Protein AF-Q4C3R7-F1 (afdb_monomer)

pLDDT: mean 82.87, std 15.74, range [33.12, 97.06]

Mean predicted aligned error: 8.78 Å

Foldseek 3Di:
DDDDDPDDDDDDDDDDDDPDPDPVVSVVVVVCVCVVVLVVCCCPPVPVNLVVPPDDPVVSVVVVVVCVVLQVVLLVQLVVCVVVVVLVVQDPQDDPPDPDGPDHSNRSSVRVVD

Sequence (114 aa):
MEKKIQGQTGKEPWFILTNLDSLSEVLKVYRARAGIEAMFKDCKTGGYNLEGSKANNKRLNSLILLIAIAYTATSLKGKTFRQTNQGKYIASLTEKSRRDRRHSNFWIGLYGSL

InterPro domains:
  IPR012337 Ribonuclease H-like superfamily [SSF53098] (8-99)

Structure (mmCIF, N/CA/C/O backbone):
data_AF-Q4C3R7-F1
#
_entry.id   AF-Q4C3R7-F1
#
loop_
_atom_site.group_PDB
_atom_site.id
_atom_site.type_symbol
_atom_site.label_atom_id
_atom_site.label_alt_id
_atom_site.label_comp_id
_atom_site.label_asym_id
_atom_site.label_entity_id
_atom_site.label_seq_id
_atom_site.pdbx_PDB_ins_code
_atom_site.Cartn_x
_atom_site.Cartn_y
_atom_site.Cartn_z
_atom_site.occupancy
_atom_site.B_iso_or_equiv
_atom_site.auth_seq_id
_atom_site.auth_comp_id
_atom_site.auth_asym_id
_atom_site.auth_atom_id
_atom_site.pdbx_PDB_model_num
ATOM 1 N N . MET A 1 1 ? -33.374 -9.212 12.370 1.00 33.12 1 MET A N 1
ATOM 2 C CA . MET A 1 1 ? -33.699 -7.777 12.543 1.00 33.12 1 MET A CA 1
ATOM 3 C C . MET A 1 1 ? -32.721 -6.955 11.718 1.00 33.12 1 MET A C 1
ATOM 5 O O . MET A 1 1 ? -31.582 -6.773 12.127 1.00 33.12 1 MET A O 1
ATOM 9 N N . GLU A 1 2 ? -33.140 -6.520 10.533 1.00 35.41 2 GLU A N 1
ATOM 10 C CA . GLU A 1 2 ? -32.355 -5.648 9.655 1.00 35.41 2 GLU A CA 1
ATOM 11 C C . GLU A 1 2 ? -32.581 -4.183 10.049 1.00 35.41 2 GLU A C 1
ATOM 13 O O . GLU A 1 2 ? -33.719 -3.717 10.098 1.00 35.41 2 GLU A O 1
ATOM 18 N N . LYS A 1 3 ? -31.510 -3.433 10.338 1.00 41.59 3 LYS A N 1
ATOM 19 C CA . LYS A 1 3 ? -31.599 -1.974 10.490 1.00 41.59 3 LYS A CA 1
ATOM 20 C C . LYS A 1 3 ? -31.440 -1.318 9.118 1.00 41.59 3 LYS A C 1
ATOM 22 O O . LYS A 1 3 ? -30.332 -1.233 8.596 1.00 41.59 3 LYS A O 1
ATOM 27 N N . LYS A 1 4 ? -32.553 -0.837 8.556 1.00 40.22 4 LYS A N 1
ATOM 28 C CA . LYS A 1 4 ? -32.580 0.058 7.389 1.00 40.22 4 LYS A CA 1
ATOM 29 C C . LYS A 1 4 ? -31.987 1.421 7.760 1.00 40.22 4 LYS A C 1
ATOM 31 O O . LYS A 1 4 ? -32.428 2.048 8.719 1.00 40.22 4 LYS A O 1
ATOM 36 N N . ILE A 1 5 ? -31.023 1.893 6.971 1.00 45.22 5 ILE A N 1
ATOM 37 C CA . ILE A 1 5 ? -30.557 3.286 6.990 1.00 45.22 5 ILE A CA 1
ATOM 38 C C . ILE A 1 5 ? -31.445 4.060 6.011 1.00 45.22 5 ILE A C 1
ATOM 40 O O . ILE A 1 5 ? -31.462 3.777 4.814 1.00 45.22 5 ILE A O 1
ATOM 44 N N . GLN A 1 6 ? -32.237 4.986 6.540 1.00 34.44 6 GLN A N 1
ATOM 45 C CA . GLN A 1 6 ? -33.273 5.715 5.813 1.00 34.44 6 GLN A CA 1
ATOM 46 C C . GLN A 1 6 ? -32.643 6.873 5.018 1.00 34.44 6 GLN A C 1
ATOM 48 O O . GLN A 1 6 ? -32.013 7.743 5.613 1.00 34.44 6 GLN A O 1
ATOM 53 N N . GLY A 1 7 ? -32.795 6.872 3.683 1.00 40.56 7 GLY A N 1
ATOM 54 C CA . GLY A 1 7 ? -32.509 8.048 2.841 1.00 40.56 7 GLY A CA 1
ATOM 55 C C . GLY A 1 7 ? -31.550 7.902 1.647 1.00 40.56 7 GLY A C 1
ATOM 56 O O . GLY A 1 7 ? -30.935 8.896 1.283 1.00 40.56 7 GLY A O 1
ATOM 57 N N . GLN A 1 8 ? -31.382 6.735 1.009 1.00 47.75 8 GLN A N 1
ATOM 58 C CA . GLN A 1 8 ? -30.629 6.657 -0.261 1.00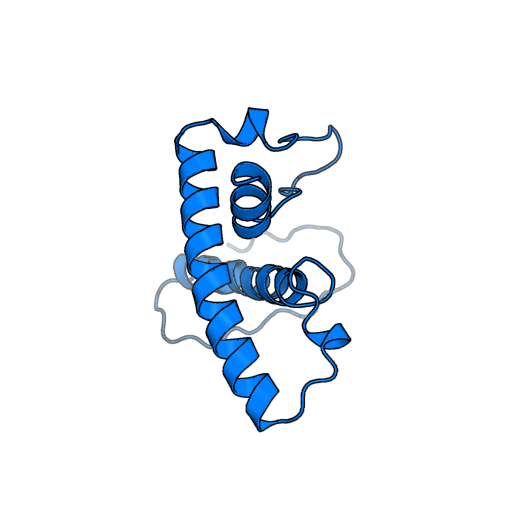 47.75 8 GL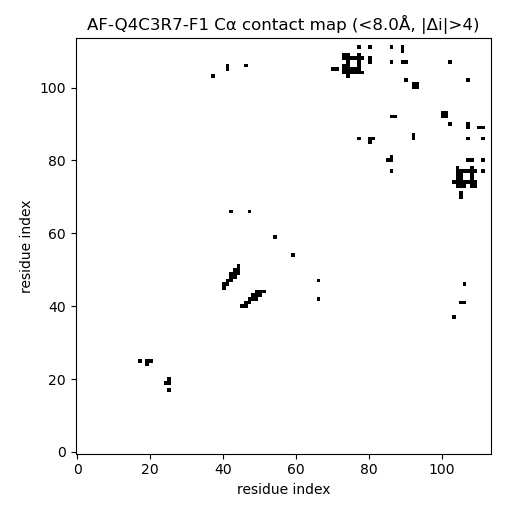N A CA 1
ATOM 59 C C . GLN A 1 8 ? -31.452 5.958 -1.347 1.00 47.75 8 GLN A C 1
ATOM 61 O O . GLN A 1 8 ? -31.898 4.828 -1.158 1.00 47.75 8 GLN A O 1
ATOM 66 N N . THR A 1 9 ? -31.649 6.653 -2.472 1.00 47.66 9 THR A N 1
ATOM 67 C CA . THR A 1 9 ? -32.117 6.110 -3.758 1.00 47.66 9 THR A CA 1
ATOM 68 C C . THR A 1 9 ? -31.436 4.768 -4.024 1.00 47.66 9 THR A C 1
ATOM 70 O O . THR A 1 9 ? -30.213 4.680 -3.915 1.00 47.66 9 THR A O 1
ATOM 73 N N . GLY A 1 10 ? -32.245 3.731 -4.265 1.00 45.00 10 GLY A N 1
ATOM 74 C CA . GLY A 1 10 ? -31.900 2.319 -4.074 1.00 45.00 10 GLY A CA 1
ATOM 75 C C . GLY A 1 10 ? -30.549 1.912 -4.653 1.00 45.00 10 GLY A C 1
ATOM 76 O O . GLY A 1 10 ? -30.430 1.656 -5.845 1.00 45.00 10 GLY A O 1
ATOM 77 N N . LYS A 1 11 ? -29.533 1.827 -3.788 1.00 64.44 11 LYS A N 1
ATOM 78 C CA . LYS A 1 11 ? -28.285 1.136 -4.106 1.00 64.44 11 LYS A CA 1
ATOM 79 C C . LYS A 1 11 ? -28.595 -0.348 -4.200 1.00 64.44 11 LYS A C 1
ATOM 81 O O . LYS A 1 11 ? -29.148 -0.908 -3.252 1.00 64.44 11 LYS A O 1
ATOM 86 N N . GLU A 1 12 ? -28.240 -0.958 -5.322 1.00 79.00 12 GLU A N 1
ATOM 87 C CA . GLU A 1 12 ? -28.350 -2.402 -5.486 1.00 79.00 12 GLU A CA 1
ATOM 88 C C . GLU A 1 12 ? -27.637 -3.120 -4.325 1.00 79.00 12 GLU A C 1
ATOM 90 O O . GLU A 1 12 ? -26.556 -2.688 -3.892 1.00 79.00 12 GLU A O 1
ATOM 95 N N . PRO A 1 13 ? -28.250 -4.174 -3.760 1.00 84.00 13 PRO A N 1
ATOM 96 C CA . PRO A 1 13 ? -27.627 -4.943 -2.698 1.00 84.00 13 PRO A CA 1
ATOM 97 C C . PRO A 1 13 ? -26.380 -5.659 -3.227 1.00 84.00 13 PRO A C 1
ATOM 99 O O . PRO A 1 13 ? -26.347 -6.154 -4.351 1.00 84.00 13 PRO A O 1
ATOM 102 N N . TRP A 1 14 ? -25.346 -5.737 -2.391 1.00 86.50 14 TRP A N 1
ATOM 103 C CA . TRP A 1 14 ? -24.132 -6.481 -2.714 1.00 86.50 14 TRP A CA 1
ATOM 104 C C . TRP A 1 14 ? -24.318 -7.948 -2.334 1.00 86.50 14 TRP A C 1
ATOM 106 O O . TRP A 1 14 ? -24.518 -8.259 -1.159 1.00 86.50 14 TRP A O 1
ATOM 116 N N . PHE A 1 15 ? -24.198 -8.845 -3.309 1.00 91.56 15 PHE A N 1
ATOM 117 C CA . PHE A 1 15 ? -24.155 -10.285 -3.070 1.00 91.56 15 PHE A CA 1
ATOM 118 C C . PHE A 1 15 ? -22.697 -10.729 -2.919 1.00 91.56 15 PHE A C 1
ATOM 120 O O . PHE A 1 15 ? -21.882 -10.519 -3.816 1.00 91.56 15 PHE A O 1
ATOM 127 N N . ILE A 1 16 ? -22.357 -11.320 -1.770 1.00 93.31 16 ILE A N 1
ATOM 128 C CA . ILE A 1 16 ? -21.006 -11.809 -1.467 1.00 93.31 16 ILE A CA 1
ATOM 129 C C . ILE A 1 16 ? -21.077 -13.328 -1.330 1.00 93.31 16 ILE A C 1
ATOM 131 O O . ILE A 1 16 ? -21.679 -13.834 -0.386 1.00 93.31 16 ILE A O 1
ATOM 135 N N . LEU A 1 17 ? -20.450 -14.047 -2.262 1.00 95.19 17 LEU A N 1
ATOM 136 C CA . LEU A 1 17 ? -20.265 -15.492 -2.161 1.00 95.19 17 LEU A CA 1
ATOM 137 C C . LEU A 1 17 ? -19.013 -15.776 -1.325 1.00 95.19 17 LEU A C 1
ATOM 139 O O . LEU A 1 17 ? -17.953 -15.199 -1.569 1.00 95.19 17 LEU A O 1
ATOM 143 N N . THR A 1 18 ? -19.131 -16.636 -0.320 1.00 95.69 18 THR A N 1
ATOM 144 C CA . THR A 1 18 ? -18.060 -16.879 0.650 1.00 95.69 18 THR A CA 1
ATOM 145 C C . THR A 1 18 ? -18.157 -18.280 1.236 1.00 95.69 18 THR A C 1
ATOM 147 O O . THR A 1 18 ? -19.240 -18.850 1.318 1.00 95.69 18 THR A O 1
ATOM 150 N N . AS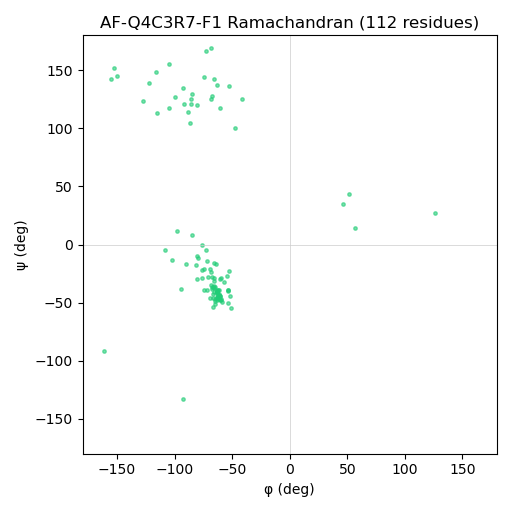N A 1 19 ? -17.009 -18.822 1.633 1.00 97.06 19 ASN A N 1
ATOM 151 C CA . ASN A 1 19 ? -16.870 -20.066 2.384 1.00 97.06 19 ASN A CA 1
ATOM 152 C C . ASN A 1 19 ? -16.705 -19.825 3.899 1.00 97.06 19 ASN A C 1
ATOM 154 O O . ASN A 1 19 ? -16.298 -20.736 4.609 1.00 97.06 19 ASN A O 1
ATOM 158 N N . LEU A 1 20 ? -16.934 -18.595 4.373 1.00 96.38 20 LEU A N 1
ATOM 159 C CA . LEU A 1 20 ? -16.877 -18.239 5.789 1.00 96.38 20 LEU A CA 1
ATOM 160 C C . LEU A 1 20 ? -18.271 -18.353 6.411 1.00 96.38 20 LEU A C 1
ATOM 162 O O . LEU A 1 20 ? -19.240 -17.821 5.871 1.00 96.38 20 LEU A O 1
ATOM 166 N N . ASP A 1 21 ? -18.350 -18.962 7.590 1.00 94.69 21 ASP A N 1
ATOM 167 C CA . ASP A 1 21 ? -19.631 -19.248 8.250 1.00 94.69 21 ASP A CA 1
ATOM 168 C C 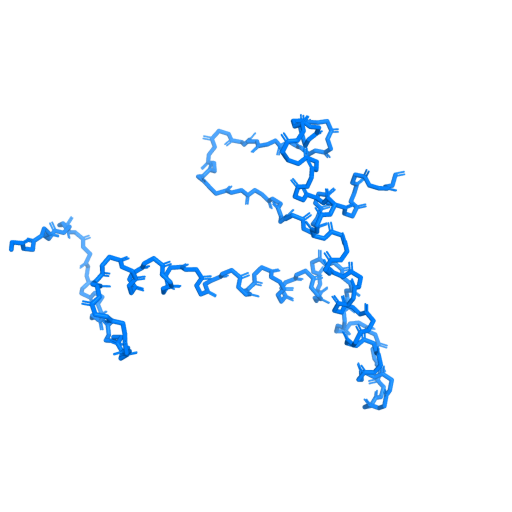. ASP A 1 21 ? -20.213 -18.039 9.007 1.00 94.69 21 ASP A C 1
ATOM 170 O O . ASP A 1 21 ? -21.400 -17.994 9.332 1.00 94.69 21 ASP A O 1
ATOM 174 N N . SER A 1 22 ? -19.388 -17.029 9.303 1.00 95.75 22 SER A N 1
ATOM 175 C CA . SER A 1 22 ? -19.775 -15.866 10.108 1.00 95.75 22 SER A CA 1
ATOM 176 C C . SER A 1 22 ? -19.979 -14.617 9.259 1.00 95.75 22 SER A C 1
ATOM 178 O O . SER A 1 22 ? -19.028 -14.058 8.715 1.00 95.75 22 SER A O 1
ATOM 180 N N . LEU A 1 23 ? -21.203 -14.077 9.251 1.00 92.56 23 LEU A N 1
ATOM 181 C CA . LEU A 1 23 ? -21.515 -12.806 8.582 1.00 92.56 23 LEU A CA 1
ATOM 182 C C . LEU A 1 23 ? -20.597 -11.658 9.040 1.00 92.56 23 LEU A C 1
ATOM 184 O O . LEU A 1 23 ? -20.178 -10.825 8.237 1.00 92.56 23 LEU A O 1
ATOM 188 N N . SER A 1 24 ? -20.269 -11.607 10.334 1.00 93.94 24 SER A N 1
ATOM 189 C CA . SER A 1 24 ? -19.373 -10.583 10.887 1.00 93.94 24 SER A CA 1
ATOM 190 C C . SER A 1 24 ? -17.965 -10.692 10.296 1.00 93.94 24 SER A C 1
ATOM 192 O O . SER A 1 24 ? -17.350 -9.683 9.941 1.00 93.94 24 SER A O 1
ATOM 194 N N . GLU A 1 25 ? -17.473 -11.920 10.133 1.00 94.88 25 GLU A N 1
ATOM 195 C CA . GLU A 1 25 ? -16.173 -12.191 9.530 1.00 94.88 25 GLU A CA 1
ATOM 196 C C . GLU A 1 25 ? -16.169 -11.866 8.036 1.00 94.88 25 GLU A C 1
ATOM 198 O O . GLU A 1 25 ? -15.290 -11.134 7.580 1.00 94.88 25 GLU A O 1
ATOM 203 N N . VAL A 1 26 ? -17.204 -12.289 7.303 1.00 95.75 26 VAL A N 1
ATOM 204 C CA . VAL A 1 26 ? -17.402 -11.961 5.882 1.00 95.75 26 VAL A CA 1
ATOM 205 C C . VAL A 1 26 ? -17.346 -10.455 5.667 1.00 95.75 26 VAL A C 1
ATOM 207 O O . VAL A 1 26 ? -16.577 -9.969 4.839 1.00 95.75 26 VAL A O 1
ATOM 210 N N . LEU A 1 27 ? -18.107 -9.686 6.449 1.00 93.88 27 LEU A N 1
ATOM 211 C CA . LEU A 1 27 ? -18.124 -8.230 6.336 1.00 93.88 27 LEU A CA 1
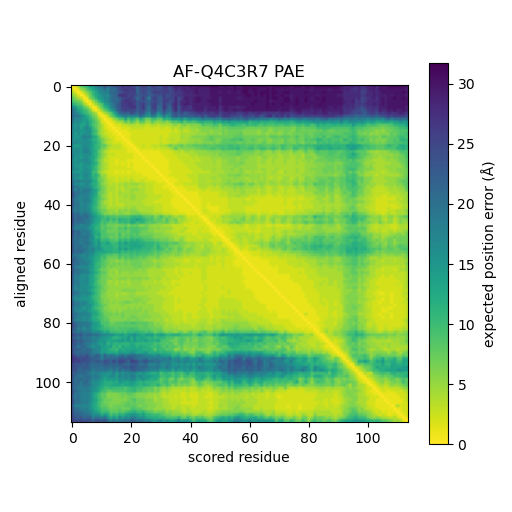ATOM 212 C C . LEU A 1 27 ? -16.777 -7.607 6.711 1.00 93.88 27 LEU A C 1
ATOM 214 O O . LEU A 1 27 ? -16.357 -6.639 6.076 1.00 93.88 27 LEU A O 1
ATOM 218 N N . LYS A 1 28 ? -16.083 -8.141 7.722 1.00 92.88 28 LYS A N 1
ATOM 219 C CA . LYS A 1 28 ? -14.750 -7.672 8.120 1.00 92.88 28 LYS A CA 1
ATOM 220 C C . LYS A 1 28 ? -13.727 -7.886 7.003 1.00 92.88 28 LYS A C 1
ATOM 222 O O . LYS A 1 28 ? -13.005 -6.945 6.675 1.00 92.88 28 LYS A O 1
ATOM 227 N N . VAL A 1 29 ? -13.682 -9.078 6.407 1.00 93.50 29 VAL A N 1
ATOM 228 C CA . VAL A 1 29 ? -12.773 -9.400 5.296 1.00 93.50 29 VAL A CA 1
ATOM 229 C C . VAL A 1 29 ? -13.139 -8.591 4.055 1.00 93.50 29 VAL A C 1
ATOM 231 O O . VAL A 1 29 ? -12.273 -7.955 3.458 1.00 93.50 29 VAL A O 1
ATOM 234 N N . TYR A 1 30 ? -14.424 -8.521 3.704 1.00 93.19 30 TYR A N 1
ATOM 235 C CA . TYR A 1 30 ? -14.873 -7.796 2.518 1.00 93.19 30 TYR A CA 1
ATOM 236 C C . TYR A 1 30 ? -14.572 -6.294 2.601 1.00 93.19 30 TYR A C 1
ATOM 238 O O . TYR A 1 30 ? -14.103 -5.697 1.633 1.00 93.19 30 TYR A O 1
ATOM 246 N N . ARG A 1 31 ? -14.742 -5.676 3.778 1.00 89.94 31 ARG A N 1
ATOM 247 C CA . ARG A 1 31 ? -14.361 -4.269 4.004 1.00 89.94 31 ARG A CA 1
ATOM 248 C C . ARG A 1 31 ? -12.870 -4.013 3.787 1.00 89.94 31 ARG A C 1
ATOM 250 O O . ARG A 1 31 ? -12.506 -2.914 3.381 1.00 89.94 31 ARG A O 1
ATOM 257 N N . ALA A 1 32 ? -12.010 -5.002 4.028 1.00 88.69 32 ALA A N 1
ATOM 258 C CA . ALA A 1 32 ? -10.573 -4.863 3.811 1.00 88.69 32 ALA A CA 1
ATOM 259 C C . ALA A 1 32 ? -10.183 -4.836 2.319 1.00 88.69 32 ALA A C 1
ATOM 261 O O . ALA A 1 32 ? -9.074 -4.404 2.001 1.00 88.69 32 ALA A O 1
ATOM 262 N N . ARG A 1 33 ? -11.084 -5.224 1.397 1.00 89.94 33 ARG A N 1
ATOM 263 C CA . ARG A 1 33 ? -10.822 -5.295 -0.054 1.00 89.94 33 ARG A CA 1
ATOM 264 C C . ARG A 1 33 ? -10.287 -3.985 -0.633 1.00 89.94 33 ARG A C 1
ATOM 266 O O . ARG A 1 33 ? -9.361 -4.013 -1.435 1.00 89.94 33 ARG A O 1
ATOM 273 N N . ALA A 1 34 ? -10.823 -2.844 -0.195 1.00 84.94 34 ALA A N 1
ATOM 274 C CA . ALA A 1 34 ? -10.399 -1.526 -0.674 1.00 84.94 34 ALA A CA 1
ATOM 275 C C . ALA A 1 34 ? -8.935 -1.191 -0.319 1.00 84.94 34 ALA A C 1
ATOM 277 O O . ALA A 1 34 ? -8.330 -0.313 -0.928 1.00 84.94 34 ALA A O 1
ATOM 278 N N . GLY A 1 35 ? -8.323 -1.913 0.628 1.00 84.88 35 GLY A N 1
ATOM 279 C CA . GLY A 1 35 ? -6.923 -1.716 1.003 1.00 84.88 35 GLY A CA 1
ATOM 280 C C . GLY A 1 35 ? -5.935 -1.929 -0.151 1.00 84.88 35 GLY A C 1
ATOM 281 O O . GLY A 1 35 ? -4.891 -1.278 -0.174 1.00 84.88 35 GLY A O 1
ATOM 282 N N . ILE A 1 36 ? -6.268 -2.775 -1.135 1.00 88.81 36 ILE A N 1
ATOM 283 C CA . ILE A 1 36 ? -5.403 -3.007 -2.303 1.00 88.81 36 ILE A CA 1
ATOM 284 C C . ILE A 1 36 ? -5.303 -1.774 -3.214 1.00 88.81 36 ILE A C 1
ATOM 286 O O . ILE A 1 36 ? -4.274 -1.556 -3.847 1.00 88.81 36 ILE A O 1
ATOM 290 N N . GLU A 1 37 ? -6.330 -0.921 -3.243 1.00 89.69 37 GLU A N 1
ATOM 291 C CA . GLU A 1 37 ? -6.336 0.293 -4.066 1.00 89.69 37 GLU A CA 1
ATOM 292 C C . GLU A 1 37 ? -5.287 1.297 -3.583 1.00 89.69 37 GLU A C 1
ATOM 294 O O . GLU A 1 37 ? -4.616 1.938 -4.394 1.00 89.69 37 GLU A O 1
ATOM 299 N N . ALA A 1 38 ? -5.081 1.384 -2.264 1.00 87.94 38 ALA A N 1
ATOM 300 C CA . ALA A 1 38 ? -4.016 2.197 -1.687 1.00 87.94 38 ALA A CA 1
ATOM 301 C C . ALA A 1 38 ? -2.631 1.699 -2.132 1.00 87.94 38 ALA A C 1
ATOM 303 O O . ALA A 1 38 ? -1.806 2.503 -2.558 1.00 87.94 38 ALA A O 1
ATOM 304 N N . MET A 1 39 ? -2.410 0.378 -2.125 1.00 91.19 39 MET A N 1
ATOM 305 C CA . MET A 1 39 ? -1.168 -0.218 -2.629 1.00 91.19 39 MET A CA 1
ATOM 306 C C . MET A 1 39 ? -0.959 0.090 -4.117 1.00 91.19 39 MET A C 1
ATOM 308 O O . MET A 1 39 ? 0.130 0.492 -4.516 1.00 91.19 39 MET A O 1
ATOM 312 N N . PHE A 1 40 ? -1.993 -0.052 -4.953 1.00 90.56 40 PHE A N 1
ATOM 313 C CA . PHE A 1 40 ? -1.876 0.263 -6.380 1.00 90.56 40 PHE A CA 1
ATOM 314 C C . PHE A 1 40 ? -1.562 1.734 -6.630 1.00 90.56 40 PHE A C 1
ATOM 316 O O . PHE A 1 40 ? -0.754 2.039 -7.507 1.00 90.56 40 PHE A O 1
ATOM 323 N N . LYS A 1 41 ? -2.155 2.643 -5.853 1.00 90.75 41 LYS A N 1
ATOM 324 C CA . LYS A 1 41 ? -1.834 4.068 -5.932 1.00 90.75 41 LYS A CA 1
ATOM 325 C C . LYS A 1 41 ? -0.365 4.330 -5.593 1.00 90.75 41 LYS A C 1
ATOM 327 O O . LYS A 1 41 ? 0.302 5.036 -6.347 1.00 90.75 41 LYS A O 1
ATOM 332 N N . ASP A 1 42 ? 0.133 3.735 -4.513 1.00 91.44 42 ASP A N 1
ATOM 333 C CA . ASP A 1 42 ? 1.513 3.895 -4.043 1.00 91.44 42 ASP A CA 1
ATOM 334 C C . ASP A 1 42 ? 2.548 3.302 -5.026 1.00 91.44 42 ASP A C 1
ATOM 336 O O . ASP A 1 42 ? 3.615 3.880 -5.233 1.00 91.44 42 ASP A O 1
ATOM 340 N N . CYS A 1 43 ? 2.234 2.190 -5.701 1.00 90.75 43 CYS A N 1
ATOM 341 C CA . CYS A 1 43 ? 3.101 1.613 -6.740 1.00 90.75 43 CYS A CA 1
ATOM 342 C C . CYS A 1 43 ? 3.138 2.447 -8.036 1.00 90.75 43 CYS A C 1
ATOM 344 O O . CYS A 1 43 ? 4.126 2.415 -8.769 1.00 90.75 43 CYS A O 1
ATOM 346 N N . LYS A 1 44 ? 2.064 3.180 -8.339 1.00 88.56 44 LYS A N 1
ATOM 347 C CA . LYS A 1 44 ? 1.938 4.034 -9.529 1.00 88.56 44 LYS A CA 1
ATOM 348 C C . LYS A 1 44 ? 2.384 5.463 -9.205 1.00 88.56 44 LYS A C 1
ATOM 350 O O . LYS A 1 44 ? 3.430 5.677 -8.602 1.00 88.56 44 LYS A O 1
ATOM 355 N N . THR A 1 45 ? 1.596 6.456 -9.600 1.00 85.12 45 THR A N 1
ATOM 356 C CA . THR A 1 45 ? 1.886 7.887 -9.461 1.00 85.12 45 THR A CA 1
ATOM 357 C C . THR A 1 45 ? 1.941 8.384 -8.014 1.00 85.12 45 THR A C 1
ATOM 359 O O . THR A 1 45 ? 2.458 9.469 -7.772 1.00 85.12 45 THR A O 1
ATOM 362 N N . GLY A 1 46 ? 1.434 7.620 -7.041 1.00 81.25 46 GLY A N 1
ATOM 363 C CA . GLY A 1 46 ? 1.464 7.984 -5.621 1.00 81.25 46 GLY A CA 1
ATOM 364 C C . GLY A 1 46 ? 2.793 7.713 -4.910 1.00 81.25 46 GLY A C 1
ATOM 365 O O . GLY A 1 46 ? 2.957 8.158 -3.775 1.00 81.25 46 GLY A O 1
ATOM 366 N N . GLY A 1 47 ? 3.728 7.006 -5.550 1.00 87.75 47 GLY A N 1
ATOM 367 C CA . GLY A 1 47 ? 5.022 6.660 -4.963 1.00 87.75 47 GLY A CA 1
ATOM 368 C C . GLY A 1 47 ? 6.053 6.270 -6.017 1.00 87.75 47 GLY A C 1
ATOM 369 O O . GLY A 1 47 ? 6.759 7.126 -6.539 1.00 87.75 47 GLY A O 1
ATOM 370 N N . TYR A 1 48 ? 6.154 4.979 -6.335 1.00 88.88 48 TYR A N 1
ATOM 371 C CA . TYR A 1 48 ? 7.249 4.431 -7.153 1.00 88.88 48 TYR A CA 1
ATOM 372 C C . TYR A 1 48 ? 7.197 4.768 -8.654 1.00 88.88 48 TYR A C 1
ATOM 374 O O . TYR 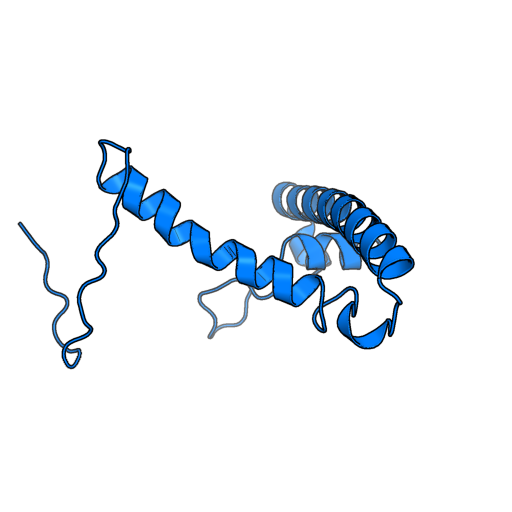A 1 48 ? 8.122 4.426 -9.389 1.00 88.88 48 TYR A O 1
ATOM 382 N N . ASN A 1 49 ? 6.143 5.441 -9.117 1.00 90.25 49 ASN A N 1
ATOM 383 C CA . ASN A 1 49 ? 5.951 5.905 -10.491 1.00 90.25 49 ASN A CA 1
ATOM 384 C C . ASN A 1 49 ? 6.146 4.804 -11.551 1.00 90.25 49 ASN A C 1
ATOM 386 O O . ASN A 1 49 ? 6.770 5.024 -12.592 1.00 90.25 49 ASN A O 1
ATOM 390 N N . LEU A 1 50 ? 5.600 3.607 -11.297 1.00 89.62 50 LEU A N 1
ATOM 391 C CA . LEU A 1 50 ? 5.752 2.452 -12.190 1.00 89.62 50 LEU A CA 1
ATOM 392 C C . LEU A 1 50 ? 5.333 2.760 -13.639 1.00 89.62 50 LEU A C 1
ATOM 394 O O . LEU A 1 50 ? 6.016 2.348 -14.576 1.00 89.62 50 LEU A O 1
ATOM 398 N N . GLU A 1 51 ? 4.257 3.529 -13.824 1.00 87.31 51 GLU A N 1
ATOM 399 C CA . GLU A 1 51 ? 3.729 3.925 -15.140 1.00 87.31 51 GLU A CA 1
ATOM 400 C C . GLU A 1 51 ? 4.696 4.845 -15.913 1.00 87.31 51 GLU A C 1
ATOM 402 O O . GLU A 1 51 ? 4.758 4.790 -17.140 1.00 87.31 51 GLU A O 1
ATOM 407 N N . GLY A 1 52 ? 5.523 5.628 -15.211 1.00 88.06 52 GLY A N 1
ATOM 408 C CA . GLY A 1 52 ? 6.548 6.486 -15.809 1.00 88.06 52 GLY A CA 1
ATOM 409 C C . GLY A 1 52 ? 7.835 5.760 -16.220 1.00 88.06 52 GLY A C 1
ATOM 410 O O . GLY A 1 52 ? 8.647 6.334 -16.943 1.00 88.06 52 GLY A O 1
ATOM 411 N N . SER A 1 53 ? 8.034 4.505 -15.800 1.00 87.12 53 SER A N 1
ATOM 412 C CA . SER A 1 53 ? 9.293 3.767 -16.009 1.00 87.12 53 SER A CA 1
ATOM 413 C C . SER A 1 53 ? 9.580 3.386 -17.469 1.00 87.12 53 SER A C 1
ATOM 415 O O . SER A 1 53 ? 10.734 3.109 -17.806 1.00 87.12 53 SER A O 1
ATOM 417 N N . LYS A 1 54 ? 8.545 3.345 -18.328 1.00 88.94 54 LYS A N 1
ATOM 418 C CA . LYS A 1 54 ? 8.612 2.926 -19.747 1.00 88.94 54 LYS A CA 1
ATOM 419 C C . LYS A 1 54 ? 9.418 1.627 -19.958 1.00 88.94 54 LYS A C 1
ATOM 421 O O . LYS A 1 54 ? 10.140 1.474 -20.944 1.00 88.94 54 LYS A O 1
ATOM 426 N N . ALA A 1 55 ? 9.348 0.700 -19.000 1.00 89.81 55 ALA A N 1
ATOM 427 C CA . ALA A 1 55 ? 10.116 -0.541 -19.016 1.00 89.81 55 ALA A CA 1
ATOM 428 C C . ALA A 1 55 ? 9.553 -1.553 -20.032 1.00 89.81 55 ALA A C 1
ATOM 430 O O . ALA A 1 55 ? 8.343 -1.675 -20.197 1.00 89.81 55 ALA A O 1
ATOM 431 N N . ASN A 1 56 ? 10.432 -2.326 -20.681 1.00 92.81 56 ASN A N 1
ATOM 432 C CA . ASN A 1 56 ? 10.016 -3.490 -21.474 1.00 92.81 56 ASN A CA 1
ATOM 433 C C . ASN A 1 56 ? 9.565 -4.649 -20.563 1.00 92.81 56 ASN A C 1
ATOM 435 O O . ASN A 1 56 ? 9.875 -4.643 -19.375 1.00 92.81 56 ASN A O 1
ATOM 439 N N . ASN A 1 57 ? 8.903 -5.675 -21.110 1.00 91.69 57 ASN A N 1
ATOM 440 C CA . ASN A 1 57 ? 8.315 -6.772 -20.321 1.00 91.69 57 ASN A CA 1
ATOM 441 C C . ASN A 1 57 ? 9.290 -7.437 -19.329 1.00 91.69 57 ASN A C 1
ATOM 443 O O . ASN A 1 57 ? 8.948 -7.646 -18.166 1.00 91.69 57 ASN A O 1
ATOM 447 N N . LYS A 1 58 ? 10.530 -7.725 -19.755 1.00 93.81 58 LYS A N 1
ATOM 448 C CA . LYS A 1 58 ? 11.540 -8.356 -18.888 1.00 93.81 58 LYS A CA 1
ATOM 449 C C . LYS A 1 58 ? 11.922 -7.442 -17.723 1.00 93.81 58 LYS A C 1
ATOM 451 O O . LYS A 1 58 ? 11.941 -7.876 -16.575 1.00 93.81 58 LYS A O 1
ATOM 456 N N . ARG A 1 59 ? 12.194 -6.168 -18.015 1.00 93.31 59 ARG A N 1
ATOM 457 C CA . ARG A 1 59 ? 12.535 -5.159 -17.003 1.00 93.31 59 ARG A CA 1
ATOM 458 C C . ARG A 1 59 ? 11.355 -4.848 -16.088 1.00 93.31 59 ARG A C 1
ATOM 460 O O . ARG A 1 59 ? 11.570 -4.646 -14.900 1.00 93.31 59 ARG A O 1
ATOM 467 N N . LEU A 1 60 ? 10.137 -4.838 -16.623 1.00 93.44 60 LEU A N 1
ATOM 468 C CA . LEU A 1 60 ? 8.912 -4.596 -15.871 1.00 93.44 60 LEU A CA 1
ATOM 469 C C . LEU A 1 60 ? 8.696 -5.682 -14.813 1.00 93.44 60 LEU A C 1
ATOM 471 O O . LEU A 1 60 ? 8.458 -5.344 -13.660 1.00 93.44 60 LEU A O 1
ATOM 475 N N . ASN A 1 61 ? 8.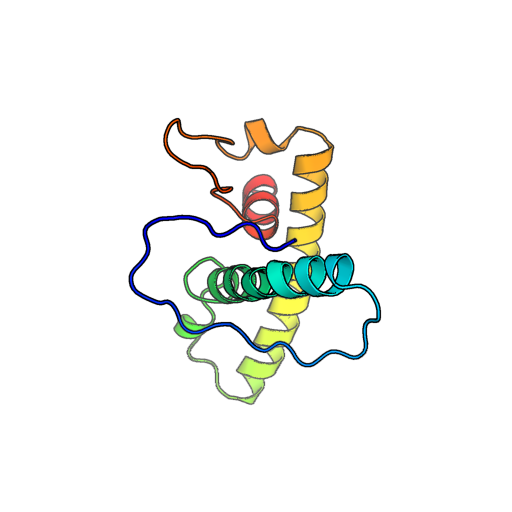870 -6.961 -15.159 1.00 94.25 61 ASN A N 1
ATOM 476 C CA . ASN A 1 61 ? 8.774 -8.050 -14.181 1.00 94.25 61 ASN A CA 1
ATOM 477 C C . ASN A 1 61 ? 9.796 -7.909 -13.049 1.00 94.25 61 ASN A C 1
ATOM 479 O O . ASN A 1 61 ? 9.437 -7.999 -11.876 1.00 94.25 61 ASN A O 1
ATOM 483 N N . SER A 1 62 ? 11.061 -7.645 -13.386 1.00 95.12 62 SER A N 1
ATOM 484 C CA . SER A 1 62 ? 12.094 -7.412 -12.372 1.00 95.12 62 SER A CA 1
ATOM 485 C C . SER A 1 62 ? 11.780 -6.187 -11.507 1.00 95.12 62 SER A C 1
ATOM 487 O O . SER A 1 62 ? 11.971 -6.227 -10.294 1.00 95.12 62 SER A O 1
ATOM 489 N N . LEU A 1 63 ? 11.254 -5.116 -12.105 1.00 94.12 63 LEU A N 1
ATOM 490 C CA . LEU A 1 63 ? 10.874 -3.896 -11.398 1.00 94.12 63 LEU A CA 1
ATOM 491 C C . LEU A 1 63 ? 9.693 -4.125 -10.449 1.00 94.12 63 LEU A C 1
ATOM 493 O O . LEU A 1 63 ? 9.735 -3.657 -9.318 1.00 94.12 63 LEU A O 1
ATOM 497 N N . ILE A 1 64 ? 8.671 -4.874 -10.869 1.00 94.00 64 ILE A N 1
ATOM 498 C CA . ILE A 1 64 ? 7.531 -5.236 -10.016 1.00 94.00 64 ILE A CA 1
ATOM 499 C C . ILE A 1 64 ? 8.005 -6.048 -8.809 1.00 94.00 64 ILE A C 1
ATOM 501 O O . ILE A 1 64 ? 7.587 -5.762 -7.689 1.00 94.00 64 ILE A O 1
ATOM 505 N N . LEU A 1 65 ? 8.908 -7.013 -9.010 1.00 95.31 65 LEU A N 1
ATOM 506 C CA . LEU A 1 65 ? 9.481 -7.791 -7.910 1.00 95.31 65 LEU A CA 1
ATOM 507 C C . LEU A 1 65 ? 10.249 -6.896 -6.924 1.00 95.31 65 LEU A C 1
ATOM 509 O O . LEU A 1 65 ? 10.045 -6.995 -5.714 1.00 95.31 65 LEU A O 1
ATOM 513 N N . LEU A 1 66 ? 11.091 -5.992 -7.433 1.00 94.56 66 LEU A N 1
ATOM 514 C CA . LEU A 1 66 ? 11.825 -5.033 -6.603 1.00 94.56 66 LEU A CA 1
ATOM 515 C C . LEU A 1 66 ? 10.881 -4.112 -5.823 1.00 94.56 66 LEU A C 1
ATOM 517 O O . LEU A 1 66 ? 11.069 -3.918 -4.623 1.00 94.56 66 LEU A O 1
ATOM 521 N N . ILE A 1 67 ? 9.840 -3.591 -6.478 1.00 93.88 67 ILE A N 1
ATOM 522 C CA . ILE A 1 67 ? 8.807 -2.774 -5.837 1.00 93.88 67 ILE A CA 1
ATOM 523 C C . ILE A 1 67 ? 8.087 -3.577 -4.756 1.00 93.88 67 ILE A C 1
ATOM 525 O O . ILE A 1 67 ? 7.886 -3.046 -3.673 1.00 93.88 67 ILE A O 1
ATOM 529 N N . ALA A 1 68 ? 7.743 -4.845 -4.985 1.00 94.50 68 ALA A N 1
ATOM 530 C CA . ALA A 1 68 ? 7.070 -5.672 -3.983 1.00 94.50 68 ALA A CA 1
ATOM 531 C C . ALA A 1 68 ? 7.917 -5.836 -2.708 1.00 94.50 68 ALA A C 1
ATOM 533 O O . ALA A 1 68 ? 7.406 -5.673 -1.595 1.00 94.50 68 ALA A O 1
ATOM 534 N N . ILE A 1 69 ? 9.220 -6.090 -2.859 1.00 95.62 69 ILE A N 1
ATOM 535 C CA . ILE A 1 69 ? 10.157 -6.203 -1.732 1.00 95.62 69 ILE A CA 1
ATOM 536 C C . ILE A 1 69 ? 10.288 -4.853 -1.011 1.00 95.62 69 ILE A C 1
ATOM 538 O O . ILE A 1 69 ? 10.095 -4.774 0.205 1.00 95.62 69 ILE A O 1
ATOM 542 N N . ALA A 1 70 ? 10.557 -3.777 -1.755 1.00 94.25 70 ALA A N 1
ATOM 543 C CA . ALA A 1 70 ? 10.751 -2.440 -1.196 1.00 94.25 70 ALA A CA 1
ATOM 544 C C . ALA A 1 70 ? 9.484 -1.902 -0.508 1.00 94.25 70 ALA A C 1
ATOM 546 O O . ALA A 1 70 ? 9.551 -1.362 0.600 1.00 94.25 70 ALA A O 1
ATOM 547 N N . TYR A 1 71 ? 8.316 -2.107 -1.119 1.00 94.12 71 TYR A N 1
ATOM 548 C CA . TYR A 1 71 ? 7.015 -1.726 -0.576 1.00 94.12 71 TYR A CA 1
ATOM 549 C C . TYR A 1 71 ? 6.712 -2.475 0.723 1.00 94.12 71 TYR A C 1
ATOM 551 O O . TYR A 1 71 ? 6.220 -1.881 1.683 1.00 94.12 71 TYR A O 1
ATOM 559 N N . THR A 1 72 ? 7.040 -3.769 0.792 1.00 94.38 72 THR A N 1
ATOM 560 C CA . THR A 1 72 ? 6.852 -4.569 2.010 1.00 94.38 72 THR A CA 1
ATOM 561 C C . THR A 1 72 ? 7.740 -4.049 3.139 1.00 94.38 72 THR A C 1
ATOM 563 O O . THR A 1 72 ? 7.243 -3.780 4.235 1.00 94.38 72 THR A O 1
ATOM 566 N N . ALA A 1 73 ? 9.030 -3.827 2.872 1.00 94.81 73 ALA A N 1
ATOM 567 C CA . ALA A 1 73 ? 9.978 -3.324 3.866 1.00 94.81 73 ALA A CA 1
ATOM 568 C C . ALA A 1 73 ? 9.585 -1.935 4.406 1.00 94.81 73 ALA A C 1
ATOM 570 O O . ALA A 1 73 ? 9.524 -1.721 5.619 1.00 94.81 73 ALA A O 1
ATOM 571 N N . THR A 1 74 ? 9.254 -0.999 3.517 1.00 93.81 74 THR A N 1
ATOM 572 C CA . THR A 1 74 ? 8.819 0.358 3.894 1.00 93.81 74 THR A CA 1
ATOM 573 C C . THR A 1 74 ? 7.483 0.341 4.633 1.00 93.81 74 THR A C 1
ATOM 575 O O . THR A 1 74 ? 7.338 1.015 5.650 1.00 93.81 74 THR A O 1
ATOM 578 N N . SER A 1 75 ? 6.526 -0.487 4.209 1.00 93.25 75 SER A N 1
ATOM 579 C CA . SER A 1 75 ? 5.238 -0.639 4.894 1.00 93.25 75 SER A CA 1
ATOM 580 C C . SER A 1 75 ? 5.386 -1.187 6.312 1.00 93.25 75 SER A C 1
ATOM 582 O O . SER A 1 75 ? 4.702 -0.711 7.222 1.00 93.25 75 SER A O 1
ATOM 584 N N . LEU A 1 76 ? 6.283 -2.157 6.526 1.00 94.06 76 LEU A N 1
ATOM 585 C CA . LEU A 1 76 ? 6.610 -2.666 7.861 1.00 94.06 76 LEU A CA 1
ATOM 586 C C . LEU A 1 76 ? 7.226 -1.567 8.727 1.00 94.06 76 LEU A C 1
ATOM 588 O O . LEU A 1 76 ? 6.774 -1.351 9.850 1.00 94.06 76 LEU A O 1
ATOM 592 N N . LYS A 1 77 ? 8.176 -0.802 8.186 1.00 92.81 77 LYS A N 1
ATOM 593 C CA . LYS A 1 77 ? 8.806 0.310 8.906 1.00 92.81 77 LYS A CA 1
ATOM 594 C C . LYS A 1 77 ? 7.801 1.401 9.283 1.00 92.81 77 LYS A C 1
ATOM 596 O O . LYS A 1 77 ? 7.756 1.837 10.430 1.00 92.81 77 LYS A O 1
ATOM 601 N N . GLY A 1 78 ? 6.917 1.782 8.362 1.00 91.19 78 GLY A N 1
ATOM 602 C CA . GLY A 1 78 ? 5.850 2.741 8.641 1.00 91.19 78 GLY A CA 1
ATOM 603 C C . GLY A 1 78 ? 4.813 2.227 9.640 1.00 91.19 78 GLY A C 1
ATOM 604 O O . GLY A 1 78 ? 4.277 3.006 10.429 1.00 91.19 78 GLY A O 1
ATOM 605 N N . LYS A 1 79 ? 4.556 0.912 9.672 1.00 91.69 79 LYS A N 1
ATOM 606 C CA . LYS A 1 79 ? 3.754 0.286 10.732 1.00 91.69 79 LYS A CA 1
ATOM 607 C C . LYS A 1 79 ? 4.443 0.439 12.091 1.00 91.69 79 LYS A C 1
ATOM 609 O O . LYS A 1 79 ? 3.773 0.851 13.037 1.00 91.69 79 LYS A O 1
ATOM 614 N N . THR A 1 80 ? 5.751 0.196 12.171 1.00 92.19 80 THR A N 1
ATOM 615 C CA . THR A 1 80 ? 6.544 0.407 13.392 1.00 92.19 80 THR A CA 1
ATOM 616 C C . THR A 1 80 ? 6.474 1.859 13.855 1.00 92.19 80 THR A C 1
ATOM 618 O O . THR A 1 80 ? 6.098 2.101 14.996 1.00 92.19 80 THR A O 1
ATOM 621 N N . PHE A 1 81 ? 6.701 2.833 12.966 1.00 89.69 81 PHE A N 1
ATOM 622 C CA . PHE A 1 81 ? 6.609 4.263 13.301 1.00 89.69 81 PHE A CA 1
ATOM 623 C C . PHE A 1 81 ? 5.247 4.677 13.865 1.00 89.69 81 PHE A C 1
ATOM 625 O O . PHE A 1 81 ? 5.151 5.573 14.707 1.00 89.69 81 PHE A O 1
ATOM 632 N N . ARG A 1 82 ? 4.166 4.033 13.418 1.00 86.06 82 ARG A N 1
ATOM 633 C CA . ARG A 1 82 ? 2.834 4.259 13.986 1.00 86.06 82 ARG A CA 1
ATOM 634 C C . ARG A 1 82 ? 2.668 3.618 15.359 1.00 86.06 82 ARG A C 1
ATOM 636 O O . ARG A 1 82 ? 2.033 4.222 16.213 1.00 86.06 82 ARG A O 1
ATOM 643 N N . GLN A 1 83 ? 3.211 2.422 15.568 1.00 88.69 83 GLN A N 1
ATOM 644 C CA . GLN A 1 83 ? 3.134 1.719 16.852 1.00 88.69 83 GLN A CA 1
AT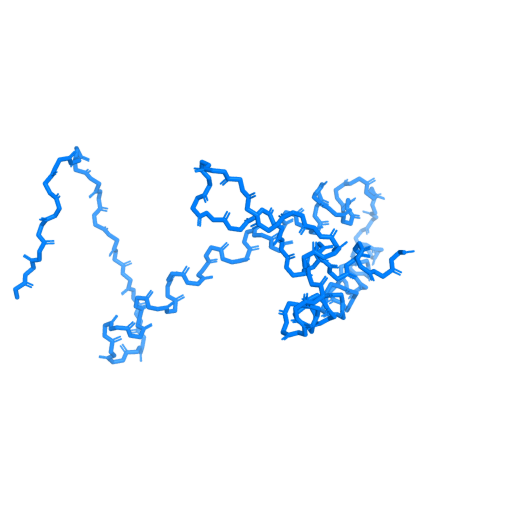OM 645 C C . GLN A 1 83 ? 3.960 2.416 1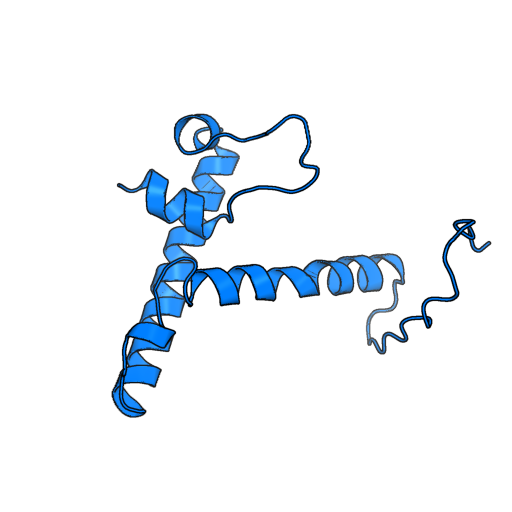7.941 1.00 88.69 83 GLN A C 1
ATOM 647 O O . GLN A 1 83 ? 3.532 2.469 19.087 1.00 88.69 83 GLN A O 1
ATOM 652 N N . THR A 1 84 ? 5.098 3.009 17.579 1.00 85.75 84 THR A N 1
ATOM 653 C CA . THR A 1 84 ? 5.995 3.732 18.495 1.00 85.75 84 THR A CA 1
ATOM 654 C C . THR A 1 84 ? 5.600 5.198 18.716 1.00 85.75 84 THR A C 1
ATOM 656 O O . THR A 1 84 ? 6.358 5.953 19.318 1.00 85.75 84 THR A O 1
ATOM 659 N N . ASN A 1 85 ? 4.431 5.640 18.223 1.00 79.44 85 ASN A N 1
ATOM 660 C CA . ASN A 1 85 ? 3.970 7.040 18.238 1.00 79.44 85 ASN A CA 1
ATOM 661 C C . ASN A 1 85 ? 4.919 8.055 17.566 1.00 79.44 85 ASN A C 1
ATOM 663 O O . ASN A 1 85 ? 4.726 9.265 17.701 1.00 79.44 85 ASN A O 1
ATOM 667 N N . GLN A 1 86 ? 5.903 7.595 16.791 1.00 81.12 86 GLN A N 1
ATOM 668 C CA . GLN A 1 86 ? 6.812 8.452 16.026 1.00 81.12 86 GLN A CA 1
ATOM 669 C C . GLN A 1 86 ? 6.129 9.062 14.793 1.00 81.12 86 GLN A C 1
ATOM 671 O O . GLN A 1 86 ? 6.527 10.121 14.317 1.00 81.12 86 GLN A O 1
ATOM 676 N N . GLY A 1 87 ? 5.035 8.453 14.322 1.00 78.25 87 GLY A N 1
ATOM 677 C CA . GLY A 1 87 ? 4.274 8.913 13.159 1.00 78.25 87 GLY A CA 1
ATOM 678 C C . GLY A 1 87 ? 3.798 10.369 13.228 1.00 78.25 87 GLY A C 1
ATOM 679 O O . GLY A 1 87 ? 3.675 10.993 12.179 1.00 78.25 87 GLY A O 1
ATOM 680 N N . LYS A 1 88 ? 3.590 10.936 14.428 1.00 79.12 88 LYS A N 1
ATOM 681 C CA . LYS A 1 88 ? 3.206 12.352 14.606 1.00 79.12 88 LYS A CA 1
ATOM 682 C C . LYS A 1 88 ? 4.307 13.347 14.221 1.00 79.12 88 LYS A C 1
ATOM 684 O O . LYS A 1 88 ? 3.995 14.489 13.912 1.00 79.12 88 LYS A O 1
ATOM 689 N N . TYR A 1 89 ? 5.565 12.910 14.245 1.00 81.12 89 TYR A N 1
ATOM 690 C CA . TYR A 1 89 ? 6.722 13.717 13.848 1.00 81.12 89 TYR A CA 1
ATOM 691 C C . TYR A 1 89 ? 7.044 13.575 12.357 1.00 81.12 89 TYR A C 1
ATOM 693 O O . TYR A 1 89 ? 7.749 14.407 11.804 1.00 81.12 89 TYR A O 1
ATOM 701 N N . ILE A 1 90 ? 6.515 12.532 11.712 1.00 80.94 90 ILE A N 1
ATOM 702 C CA . ILE A 1 90 ? 6.746 12.238 10.292 1.00 80.94 90 ILE A CA 1
ATOM 703 C C . ILE A 1 90 ? 5.631 12.838 9.427 1.00 80.94 90 ILE A C 1
ATOM 705 O O . ILE A 1 90 ? 5.882 13.315 8.324 1.00 80.94 90 ILE A O 1
ATOM 709 N N . ALA A 1 91 ? 4.381 12.804 9.899 1.00 76.12 91 ALA A N 1
ATOM 710 C CA . ALA A 1 91 ? 3.236 13.276 9.131 1.00 76.12 91 ALA A CA 1
ATOM 711 C C . ALA A 1 91 ? 2.127 13.826 10.032 1.00 76.12 91 ALA A C 1
ATOM 713 O O . ALA A 1 91 ? 1.831 13.271 11.093 1.00 76.12 91 ALA A O 1
ATOM 714 N N . SER A 1 92 ? 1.432 14.866 9.564 1.00 70.19 92 SER A N 1
ATOM 715 C CA . SER A 1 92 ? 0.226 15.368 10.226 1.00 70.19 92 SER A CA 1
ATOM 716 C C . SER A 1 92 ? -0.841 14.271 10.273 1.00 70.19 92 SER A C 1
ATOM 718 O O . SER A 1 92 ? -1.310 13.787 9.239 1.00 70.19 92 SER A O 1
ATOM 720 N N . LEU A 1 93 ? -1.212 13.860 11.487 1.00 62.72 93 LEU A N 1
ATOM 721 C CA . LEU A 1 93 ? -2.092 12.711 11.700 1.00 62.72 93 LEU A CA 1
ATOM 722 C C . LEU A 1 93 ? -3.570 13.008 11.394 1.00 62.72 93 LEU A C 1
ATOM 724 O O . LEU A 1 93 ? -4.311 12.068 11.111 1.00 62.72 93 LEU A O 1
ATOM 728 N N . THR A 1 94 ? -3.993 14.279 11.406 1.00 58.62 94 THR A N 1
ATOM 729 C CA . THR A 1 94 ? -5.409 14.677 11.298 1.00 58.62 94 THR A CA 1
ATOM 730 C C . THR A 1 94 ? -5.603 16.091 10.741 1.00 58.62 94 THR A C 1
ATOM 732 O O . THR A 1 94 ? -4.893 17.014 11.126 1.00 58.62 94 THR A O 1
ATOM 735 N N . GLU A 1 95 ? -6.640 16.262 9.918 1.00 61.16 95 GLU A N 1
ATOM 736 C CA . GLU A 1 95 ? -7.289 17.544 9.602 1.00 61.16 95 GLU A CA 1
ATOM 737 C C . GLU A 1 95 ? -8.734 17.490 10.117 1.00 61.16 95 GLU A C 1
ATOM 739 O O . GLU A 1 95 ? -9.352 16.424 10.086 1.00 61.16 95 GLU A O 1
ATOM 744 N N . LYS A 1 96 ? -9.301 18.630 10.542 1.00 59.75 96 LYS A N 1
ATOM 745 C CA . LYS A 1 96 ? -10.646 18.723 11.158 1.00 59.75 96 LYS A CA 1
ATOM 746 C C . LYS A 1 96 ? -11.785 18.086 10.337 1.00 59.75 96 LYS A C 1
ATOM 748 O O . LYS A 1 96 ? -12.814 17.759 10.913 1.00 59.75 96 LYS A O 1
ATOM 753 N N . SER A 1 97 ? -11.619 17.924 9.022 1.00 65.75 97 SER A N 1
ATOM 754 C CA . SER A 1 97 ? -12.674 17.480 8.094 1.00 65.75 97 SER A CA 1
ATOM 755 C C . SER A 1 97 ? -12.575 16.002 7.669 1.00 65.75 97 SER A C 1
ATOM 757 O O . SER A 1 97 ? -13.522 15.444 7.113 1.00 65.75 97 SER A O 1
ATOM 759 N N . ARG A 1 98 ? -11.447 15.317 7.919 1.00 67.44 98 ARG A N 1
ATOM 760 C CA . ARG A 1 98 ? -11.205 13.973 7.364 1.00 67.44 98 ARG A CA 1
ATOM 761 C C . ARG A 1 98 ? -11.497 12.861 8.371 1.00 67.44 98 ARG A C 1
ATOM 763 O O . ARG A 1 98 ? -10.926 12.844 9.455 1.00 67.44 98 ARG A O 1
ATOM 770 N N . ARG A 1 99 ? -12.339 11.895 7.978 1.00 65.00 99 ARG A N 1
ATOM 771 C CA . ARG A 1 99 ? -12.594 10.665 8.759 1.00 65.00 99 ARG A CA 1
ATOM 772 C C . ARG A 1 99 ? -11.511 9.602 8.562 1.00 65.00 99 ARG A C 1
ATOM 774 O O . ARG A 1 99 ? -11.234 8.843 9.485 1.00 65.00 99 ARG A O 1
ATOM 781 N N . ASP A 1 100 ? -10.889 9.578 7.385 1.00 67.94 100 ASP A N 1
ATOM 782 C CA . ASP A 1 100 ? -9.907 8.565 7.000 1.00 67.94 100 ASP A CA 1
ATOM 783 C C . ASP A 1 100 ? -8.467 9.086 7.033 1.00 67.94 100 ASP A C 1
ATOM 785 O O . ASP A 1 100 ? -8.188 10.282 6.891 1.00 67.94 100 ASP A O 1
ATOM 789 N N . ARG A 1 101 ? -7.524 8.153 7.195 1.00 72.31 101 ARG A N 1
ATOM 790 C CA . ARG A 1 101 ? -6.086 8.446 7.258 1.00 72.31 101 ARG A CA 1
ATOM 791 C C . ARG A 1 101 ? -5.592 9.055 5.943 1.00 72.31 101 ARG A C 1
ATOM 793 O O . ARG A 1 101 ? -5.896 8.553 4.867 1.00 72.31 101 ARG A O 1
ATOM 800 N N . ARG A 1 102 ? -4.749 10.092 6.034 1.00 75.31 102 ARG A N 1
ATOM 801 C CA . ARG A 1 102 ? -4.165 10.766 4.857 1.00 75.31 102 ARG A CA 1
ATOM 802 C C . ARG A 1 102 ? -3.101 9.939 4.136 1.00 75.31 102 ARG A C 1
ATOM 804 O O . ARG A 1 102 ? -3.056 9.967 2.911 1.00 75.31 102 ARG A O 1
ATOM 811 N N . HIS A 1 103 ? -2.265 9.238 4.896 1.00 83.62 103 HIS A N 1
ATOM 812 C CA . HIS A 1 103 ? -1.074 8.557 4.391 1.00 83.62 103 HIS A CA 1
ATOM 813 C C . HIS A 1 103 ? -1.118 7.060 4.704 1.00 83.62 103 HIS A C 1
ATOM 815 O O . HIS A 1 103 ? -1.504 6.669 5.811 1.00 83.62 103 HIS A O 1
ATOM 821 N N . SER A 1 104 ? -0.708 6.226 3.748 1.00 86.31 104 SER A N 1
ATOM 822 C CA . SER A 1 104 ? -0.522 4.786 3.945 1.00 86.31 104 SER A CA 1
ATOM 823 C C . SER A 1 104 ? 0.661 4.507 4.886 1.00 86.31 104 SER A C 1
ATOM 825 O O . SER A 1 104 ? 1.425 5.407 5.247 1.00 86.31 104 SER A O 1
ATOM 827 N N . ASN A 1 105 ? 0.808 3.258 5.342 1.00 88.75 105 ASN A N 1
ATOM 828 C CA . ASN A 1 105 ? 2.002 2.865 6.102 1.00 88.75 105 ASN A CA 1
ATOM 829 C C . ASN A 1 105 ? 3.255 2.939 5.228 1.00 88.75 105 ASN A C 1
ATOM 831 O O . ASN A 1 105 ? 4.291 3.367 5.716 1.00 88.75 105 ASN A O 1
ATOM 835 N N . PHE A 1 106 ? 3.134 2.593 3.945 1.00 90.69 106 PHE A N 1
ATOM 836 C CA . PHE A 1 106 ? 4.179 2.796 2.951 1.00 90.69 106 PHE A CA 1
ATOM 837 C C . PHE A 1 106 ? 4.688 4.240 2.957 1.00 90.69 106 PHE A C 1
ATOM 839 O O . PHE A 1 106 ? 5.873 4.466 3.181 1.00 90.69 106 PHE A O 1
ATOM 846 N N . TRP A 1 107 ? 3.785 5.216 2.810 1.00 89.31 107 TRP A N 1
ATOM 847 C CA . TRP A 1 107 ? 4.154 6.630 2.748 1.00 89.31 107 TRP A CA 1
ATOM 848 C C . TRP A 1 107 ? 4.886 7.078 4.020 1.00 89.31 107 TRP A C 1
ATOM 850 O O . TRP A 1 107 ? 5.962 7.659 3.950 1.00 89.31 107 TRP A O 1
ATOM 860 N N . ILE A 1 108 ? 4.369 6.731 5.203 1.00 89.75 108 ILE A N 1
ATOM 861 C CA . ILE A 1 108 ? 5.047 7.064 6.469 1.00 89.75 108 ILE A CA 1
ATOM 862 C C . ILE A 1 108 ? 6.412 6.377 6.584 1.00 89.75 108 ILE A C 1
ATOM 864 O O . ILE A 1 108 ? 7.359 6.981 7.075 1.00 89.75 108 ILE A O 1
ATOM 868 N N . GLY A 1 109 ? 6.530 5.124 6.148 1.00 90.00 109 GLY A N 1
ATOM 869 C CA . GLY A 1 109 ? 7.791 4.390 6.182 1.00 90.00 109 GLY A CA 1
ATOM 870 C C . GLY A 1 109 ? 8.837 4.953 5.227 1.00 90.00 109 GLY A C 1
ATOM 871 O O . GLY A 1 109 ? 10.009 5.016 5.590 1.00 90.00 109 GLY A O 1
ATOM 872 N N . LEU A 1 110 ? 8.416 5.387 4.038 1.00 88.88 110 LEU A N 1
ATOM 873 C CA . LEU A 1 110 ? 9.279 6.010 3.042 1.00 88.88 110 LEU A CA 1
ATOM 874 C C . LEU A 1 110 ? 9.801 7.361 3.544 1.00 88.88 110 LEU A C 1
ATOM 876 O O . LEU A 1 110 ? 11.009 7.553 3.616 1.00 88.88 110 LEU A O 1
ATOM 880 N N . TYR A 1 111 ? 8.903 8.260 3.957 1.00 85.44 111 TYR A N 1
ATOM 881 C CA . TYR A 1 111 ? 9.270 9.619 4.368 1.00 85.44 111 TYR A CA 1
ATOM 882 C C . TYR A 1 111 ? 9.905 9.695 5.757 1.00 85.44 111 TYR A C 1
ATOM 884 O O . TYR A 1 111 ? 10.738 10.555 5.987 1.00 85.44 111 TYR A O 1
ATOM 892 N N . GLY A 1 112 ? 9.570 8.785 6.674 1.00 83.75 112 GLY A N 1
ATOM 893 C CA . GLY A 1 112 ? 10.241 8.699 7.975 1.00 83.75 112 GLY A CA 1
ATOM 894 C C . GLY A 1 112 ? 11.633 8.062 7.921 1.00 83.75 112 GLY A C 1
ATOM 895 O O . GLY A 1 112 ? 12.249 7.864 8.964 1.00 83.75 112 GLY A O 1
ATOM 896 N N . SER A 1 113 ? 12.089 7.654 6.734 1.00 78.12 113 SER A N 1
ATOM 897 C CA . SER A 1 113 ? 13.427 7.094 6.505 1.00 78.12 113 SER A CA 1
ATOM 898 C C . SER A 1 113 ? 14.363 8.037 5.749 1.00 78.12 113 SER A C 1
ATOM 900 O O . SER A 1 113 ? 15.514 7.656 5.546 1.00 78.12 113 SER A O 1
ATOM 902 N N . LEU A 1 114 ? 13.855 9.189 5.302 1.00 69.25 114 LEU A N 1
ATOM 903 C CA . LEU A 1 114 ? 14.621 10.282 4.702 1.00 69.25 114 LEU A CA 1
ATOM 904 C C . LEU A 1 114 ? 15.133 11.206 5.810 1.00 69.25 114 LEU A C 1
ATOM 906 O O . LEU A 1 114 ? 16.271 11.692 5.657 1.00 69.25 114 LEU A O 1
#

Organism: NCBI:txid165597

Radius of gyration: 18.72 Å; Cα contacts (8 Å, |Δi|>4): 74; chains: 1; bounding box: 48×39×40 Å

Solvent-accessible surface area (backbone atoms only — not comparable to full-atom values): 7156 Å² total; per-residue (Å²): 139,85,86,82,81,90,88,66,84,85,71,81,83,85,87,80,88,74,93,66,93,43,70,69,55,50,51,55,56,58,66,52,58,64,57,55,56,58,52,54,40,36,47,23,86,69,58,71,31,54,79,77,61,78,58,54,75,72,56,39,55,56,47,52,53,51,47,52,54,52,48,50,55,25,25,54,48,15,46,48,34,52,75,70,64,48,38,68,80,64,40,86,79,76,57,101,86,61,94,67,78,88,65,58,40,40,54,46,19,53,63,64,69,110

Secondary structure (DSSP, 8-state):
-----S--S-PPPPP---S-S-HHHHHHHHHHTTHHHHHHHHHTTTTT-GGGG---HHHHHHHHHHHHHHHHHHHHHHHHHHHTTTHHHHS----TT-SS-SS-HHHHHHHTT-